Protein AF-A0A355C8D4-F1 (afdb_monomer)

Structure (mmCIF, N/CA/C/O backbone):
data_AF-A0A355C8D4-F1
#
_entry.id   AF-A0A355C8D4-F1
#
loop_
_atom_site.group_PDB
_atom_site.id
_atom_site.type_symbol
_atom_site.label_atom_id
_atom_site.label_alt_id
_atom_site.label_comp_id
_atom_site.label_asym_id
_atom_site.label_entity_id
_atom_site.label_seq_id
_atom_site.pdbx_PDB_ins_code
_atom_site.Cartn_x
_atom_site.Cartn_y
_atom_site.Cartn_z
_atom_site.occupancy
_atom_site.B_iso_or_equiv
_atom_site.auth_seq_id
_atom_site.auth_comp_id
_atom_site.auth_asym_id
_atom_site.auth_atom_id
_atom_site.pdbx_PDB_model_num
ATOM 1 N N . MET A 1 1 ? 24.861 19.632 46.196 1.00 61.41 1 MET A N 1
ATOM 2 C CA . MET A 1 1 ? 24.434 20.499 45.072 1.00 61.41 1 MET A CA 1
ATOM 3 C C . MET A 1 1 ? 24.070 19.699 43.816 1.00 61.41 1 MET A C 1
ATOM 5 O O . MET A 1 1 ? 22.991 19.929 43.298 1.00 61.41 1 MET A O 1
ATOM 9 N N . HIS A 1 2 ? 24.853 18.691 43.400 1.00 62.31 2 HIS A N 1
ATOM 10 C CA . HIS A 1 2 ? 24.545 17.851 42.220 1.00 62.31 2 HIS A CA 1
ATOM 11 C C . HIS A 1 2 ? 23.214 17.071 42.260 1.00 62.31 2 HIS A C 1
ATOM 13 O O . HIS A 1 2 ? 22.573 16.884 41.233 1.00 62.31 2 HIS A O 1
ATOM 19 N N . LYS A 1 3 ? 22.765 16.621 43.442 1.00 64.81 3 LYS A N 1
ATOM 20 C CA . LYS A 1 3 ? 21.475 15.915 43.577 1.00 64.81 3 LYS A CA 1
ATOM 21 C C . LYS A 1 3 ? 20.272 16.845 43.378 1.00 64.81 3 LYS A C 1
ATOM 23 O O . LYS A 1 3 ? 19.261 16.424 42.835 1.00 64.81 3 LYS A O 1
ATOM 28 N N . LEU A 1 4 ? 20.400 18.112 43.782 1.00 73.69 4 LEU A N 1
ATOM 29 C CA . LEU A 1 4 ? 19.335 19.107 43.645 1.00 73.69 4 LEU A CA 1
ATOM 30 C C . LEU A 1 4 ? 19.216 19.590 42.193 1.00 73.69 4 LEU A C 1
ATOM 32 O O . LEU A 1 4 ? 18.110 19.720 41.683 1.00 73.69 4 LEU A O 1
ATOM 36 N N . THR A 1 5 ? 20.344 19.769 41.496 1.00 75.25 5 THR A N 1
ATOM 37 C CA . THR A 1 5 ? 20.343 20.110 40.066 1.00 75.25 5 THR A CA 1
ATOM 38 C C . THR A 1 5 ? 19.742 19.001 39.202 1.00 75.25 5 THR A C 1
ATOM 40 O O . THR A 1 5 ? 18.985 19.308 38.288 1.00 75.25 5 THR A O 1
ATOM 43 N N . LEU A 1 6 ? 19.988 17.723 39.515 1.00 77.88 6 LEU A N 1
ATOM 44 C CA . LEU A 1 6 ? 19.358 16.598 38.805 1.00 77.88 6 LEU A CA 1
ATOM 45 C C . LEU A 1 6 ? 17.830 16.576 38.960 1.00 77.88 6 LEU A C 1
ATOM 47 O O . LEU A 1 6 ? 17.123 16.329 37.987 1.00 77.88 6 LEU A O 1
ATOM 51 N N . ILE A 1 7 ? 17.315 16.883 40.155 1.00 81.88 7 ILE A N 1
ATOM 52 C CA . ILE A 1 7 ? 15.867 16.941 40.411 1.00 81.88 7 ILE A CA 1
ATOM 53 C C . ILE A 1 7 ? 15.223 18.096 39.633 1.00 81.88 7 ILE A C 1
ATOM 55 O O . ILE A 1 7 ? 14.171 17.914 39.025 1.00 81.88 7 ILE A O 1
ATOM 59 N N . VAL A 1 8 ? 15.867 19.266 39.592 1.00 82.81 8 VAL A N 1
ATOM 60 C CA . VAL A 1 8 ? 15.359 20.432 38.850 1.00 82.81 8 VAL A CA 1
ATOM 61 C C . VAL A 1 8 ? 15.337 20.174 37.340 1.00 82.81 8 VAL A C 1
ATOM 63 O O . VAL A 1 8 ? 14.358 20.517 36.681 1.00 82.81 8 VAL A O 1
ATOM 66 N N . VAL A 1 9 ? 16.365 19.518 36.792 1.00 83.19 9 VAL A N 1
ATOM 67 C CA . VAL A 1 9 ? 16.409 19.138 35.369 1.00 83.19 9 VAL A CA 1
ATOM 68 C C . VAL A 1 9 ? 15.322 18.114 35.036 1.00 83.19 9 VAL A C 1
ATOM 70 O O . VAL A 1 9 ? 14.615 18.281 34.044 1.00 83.19 9 VAL A O 1
ATOM 73 N N . ALA A 1 10 ? 15.127 17.096 35.879 1.00 82.62 10 ALA A N 1
ATOM 74 C CA . ALA A 1 10 ? 14.058 16.114 35.695 1.00 82.62 10 ALA A CA 1
ATOM 75 C C . ALA A 1 10 ? 12.664 16.768 35.721 1.00 82.62 10 ALA A C 1
ATOM 77 O O . ALA A 1 10 ? 11.805 16.437 34.901 1.00 82.62 10 ALA A O 1
ATOM 78 N N . LEU A 1 11 ? 12.459 17.749 36.606 1.00 80.94 11 LEU A N 1
ATOM 79 C CA . LEU A 1 11 ? 11.210 18.503 36.682 1.00 80.94 11 LEU A CA 1
ATOM 80 C C . LEU A 1 11 ? 10.987 19.351 35.417 1.00 80.94 11 LEU A C 1
ATOM 82 O O . LEU A 1 11 ? 9.895 19.329 34.855 1.00 80.94 11 LEU A O 1
ATOM 86 N N . PHE A 1 12 ? 12.021 20.021 34.902 1.00 77.19 12 PHE A N 1
ATOM 87 C CA . PHE A 1 12 ? 11.934 20.808 33.664 1.00 77.19 12 PHE A CA 1
ATOM 88 C C . PHE A 1 12 ? 11.636 19.954 32.419 1.00 77.19 12 PHE A C 1
ATOM 90 O O . PHE A 1 12 ? 10.844 20.351 31.559 1.00 77.19 12 PHE A O 1
ATOM 97 N N . ILE A 1 13 ? 12.223 18.756 32.339 1.00 77.19 13 ILE A N 1
ATOM 98 C CA . ILE A 1 13 ? 11.933 17.785 31.273 1.00 77.19 13 ILE A CA 1
ATOM 99 C C . ILE A 1 13 ? 10.473 17.327 31.360 1.00 77.19 13 ILE A C 1
ATOM 101 O O . ILE A 1 13 ? 9.789 17.276 30.339 1.00 77.19 13 ILE A O 1
ATOM 105 N N . SER A 1 14 ? 9.965 17.067 32.570 1.00 72.75 14 SER A N 1
ATOM 106 C CA . SER A 1 14 ? 8.569 16.662 32.755 1.00 72.75 14 SER A CA 1
ATOM 107 C C . SER A 1 14 ? 7.586 17.741 32.282 1.00 72.75 14 SER A C 1
ATOM 109 O O . SER A 1 14 ? 6.680 17.431 31.517 1.00 72.75 14 SER A O 1
ATOM 111 N N . VAL A 1 15 ? 7.818 19.019 32.609 1.00 70.88 15 VAL A N 1
ATOM 112 C CA . VAL A 1 15 ? 6.964 20.146 32.174 1.00 70.88 15 VAL A CA 1
ATOM 113 C C . VAL A 1 15 ? 6.944 20.292 30.647 1.00 70.88 15 VAL A C 1
ATOM 115 O O . VAL A 1 15 ? 5.906 20.609 30.069 1.00 70.88 15 VAL A O 1
ATOM 118 N N . SER A 1 16 ? 8.064 20.001 29.982 1.00 66.31 16 SER A N 1
ATOM 119 C CA . SER A 1 16 ? 8.172 20.070 28.519 1.00 66.31 16 SER A CA 1
ATOM 120 C C . SER A 1 16 ? 7.369 18.966 27.816 1.00 66.31 16 SER A C 1
ATOM 122 O O . SER A 1 16 ? 6.825 19.200 26.738 1.00 66.31 16 SER A O 1
ATOM 124 N N . LEU A 1 17 ? 7.232 17.788 28.439 1.00 63.44 17 LEU A N 1
ATOM 125 C CA . LEU A 1 17 ? 6.427 16.678 27.912 1.00 63.44 17 LEU A CA 1
ATOM 126 C C . LEU A 1 17 ? 4.913 16.953 27.987 1.00 63.44 17 LEU A C 1
ATOM 128 O O . LEU A 1 17 ? 4.168 16.470 27.140 1.00 63.44 17 LEU A O 1
ATOM 132 N N . PHE A 1 18 ? 4.448 17.765 28.943 1.00 62.00 18 PHE A N 1
ATOM 133 C CA . PHE A 1 18 ? 3.021 18.094 29.099 1.00 62.00 18 PHE A CA 1
ATOM 134 C C . PHE A 1 18 ? 2.526 19.241 28.194 1.00 62.00 18 PHE A C 1
ATOM 136 O O . PHE A 1 18 ? 1.330 19.529 28.175 1.00 62.00 18 PHE A O 1
ATOM 143 N N . SER A 1 19 ? 3.406 19.904 27.432 1.00 59.16 19 SER A N 1
ATOM 144 C CA . SER A 1 19 ? 3.066 21.106 26.645 1.00 59.16 19 SER A CA 1
ATOM 145 C C . SER A 1 19 ? 2.524 20.826 25.229 1.00 59.16 19 SER A C 1
ATOM 147 O O . SER A 1 19 ? 2.261 21.752 24.460 1.00 59.16 19 SER A O 1
ATOM 149 N N . GLN A 1 20 ? 2.305 19.565 24.845 1.00 64.75 20 GLN A N 1
ATOM 150 C CA . GLN A 1 20 ? 1.669 19.242 23.560 1.00 64.75 20 GLN A CA 1
ATOM 151 C C . GLN A 1 20 ? 0.148 19.458 23.623 1.00 64.75 20 GLN A C 1
ATOM 153 O O . GLN A 1 20 ? -0.639 18.519 23.703 1.00 64.75 20 GLN A O 1
ATOM 158 N N . LYS A 1 21 ? -0.286 20.720 23.577 1.00 63.03 21 LYS A N 1
ATOM 159 C CA . LYS A 1 21 ? -1.692 21.069 23.334 1.00 63.03 21 LYS A CA 1
ATOM 160 C C . LYS A 1 21 ? -2.022 20.797 21.863 1.00 63.03 21 LYS A C 1
ATOM 162 O O . LYS A 1 21 ? -1.433 21.425 20.983 1.00 63.03 21 LYS A O 1
ATOM 167 N N . SER A 1 22 ? -2.961 19.891 21.578 1.00 69.12 22 SER A N 1
ATOM 168 C CA . SER A 1 22 ? -3.485 19.743 20.217 1.00 69.12 22 SER A CA 1
ATOM 169 C C . SER A 1 22 ? -4.230 21.025 19.835 1.00 69.12 22 SER A C 1
ATOM 171 O O . SER A 1 22 ? -5.169 21.439 20.509 1.00 69.12 22 SER A O 1
ATOM 173 N N . VAL A 1 23 ? -3.788 21.689 18.764 1.00 84.38 23 VAL A N 1
ATOM 174 C CA . VAL A 1 23 ? -4.397 22.941 18.265 1.00 84.38 23 VAL A CA 1
ATOM 175 C C . VAL A 1 23 ? -5.841 22.716 17.800 1.00 84.38 23 VAL A C 1
ATOM 177 O O . VAL A 1 23 ? -6.651 23.639 17.794 1.00 84.38 23 VAL A O 1
ATOM 180 N N . TYR A 1 24 ? -6.171 21.472 17.454 1.00 87.94 24 TYR A N 1
ATOM 181 C CA . TYR A 1 24 ? -7.474 21.068 16.953 1.00 87.94 24 TYR A CA 1
ATOM 182 C C . TYR A 1 24 ? -8.049 19.928 17.790 1.00 87.94 24 TYR A C 1
ATOM 184 O O . TYR A 1 24 ? -7.326 19.016 18.198 1.00 87.94 24 TYR A O 1
ATOM 192 N N . THR A 1 25 ? -9.365 19.978 17.989 1.00 91.69 25 THR A N 1
ATOM 193 C CA . THR A 1 25 ? -10.164 18.895 18.563 1.00 91.69 25 THR A CA 1
ATOM 194 C C . THR A 1 25 ? -11.170 18.464 17.510 1.00 91.69 25 THR A C 1
ATOM 196 O O . THR A 1 25 ? -12.015 19.257 17.100 1.00 91.69 25 THR A O 1
ATOM 199 N N . PHE A 1 26 ? -11.067 17.217 17.058 1.00 93.06 26 PHE A N 1
ATOM 200 C CA . PHE A 1 26 ? -11.990 16.643 16.084 1.00 93.06 26 PHE A CA 1
ATOM 201 C C . PHE A 1 26 ? -13.036 15.782 16.794 1.00 93.06 26 PHE A C 1
ATOM 203 O O . PHE A 1 26 ? -12.711 15.043 17.722 1.00 93.06 26 PHE A O 1
ATOM 210 N N . THR A 1 27 ? -14.287 15.859 16.343 1.00 96.50 27 THR A N 1
ATOM 211 C CA . THR A 1 27 ? -15.378 14.997 16.813 1.00 96.50 27 THR A CA 1
ATOM 212 C C . THR A 1 27 ? -15.777 14.049 15.692 1.00 96.50 27 THR A C 1
ATOM 214 O O . THR A 1 27 ? -16.171 14.489 14.612 1.00 96.50 27 THR A O 1
ATOM 217 N N . VAL A 1 28 ? -15.677 12.745 15.942 1.00 96.62 28 VAL A N 1
ATOM 218 C CA . VAL A 1 28 ? -16.119 11.722 14.991 1.00 96.62 28 VAL A CA 1
ATOM 219 C C . VAL A 1 28 ? -17.645 11.689 14.984 1.00 96.62 28 VAL A C 1
ATOM 221 O O . VAL A 1 28 ? -18.269 11.390 15.997 1.00 96.62 28 VAL A O 1
ATOM 224 N N . VAL A 1 29 ? -18.252 12.003 13.838 1.00 98.31 29 VAL A N 1
ATOM 225 C CA . VAL A 1 29 ? -19.709 11.868 13.645 1.00 98.31 29 VAL A CA 1
ATOM 226 C C . VAL A 1 29 ? -20.072 10.420 13.321 1.00 98.31 29 VAL A C 1
ATOM 228 O O . VAL A 1 29 ? -21.074 9.895 13.800 1.00 98.31 29 VAL A O 1
ATOM 231 N N . LYS A 1 30 ? -19.256 9.773 12.487 1.00 97.69 30 LYS A N 1
ATOM 232 C CA . LYS A 1 30 ? -19.395 8.376 12.090 1.00 97.69 30 LYS A CA 1
ATOM 233 C C . LYS A 1 30 ? -18.057 7.873 11.569 1.00 97.69 30 LYS A C 1
ATOM 235 O O . LYS A 1 30 ? -17.397 8.571 10.804 1.00 97.69 30 LYS A O 1
ATOM 240 N N . GLU A 1 31 ? -17.708 6.649 11.926 1.00 97.31 31 GLU A N 1
ATOM 241 C CA . GLU A 1 31 ? -16.560 5.930 11.383 1.00 97.31 31 GLU A CA 1
ATOM 242 C C . GLU A 1 31 ? -16.958 4.489 11.051 1.00 97.31 31 GLU A C 1
ATOM 244 O O . GLU A 1 31 ? -17.885 3.936 11.646 1.00 97.31 31 GLU A O 1
ATOM 249 N N . ASN A 1 32 ? -16.289 3.906 10.058 1.00 97.81 32 ASN A N 1
ATOM 250 C CA . ASN A 1 32 ? -16.458 2.503 9.688 1.00 97.81 32 ASN A CA 1
ATOM 251 C C . ASN A 1 32 ? -15.249 1.697 10.188 1.00 97.81 32 ASN A C 1
ATOM 253 O O . ASN A 1 32 ? -14.169 2.271 10.327 1.00 97.81 32 ASN A O 1
ATOM 257 N N . PRO A 1 33 ? -15.391 0.376 10.402 1.00 98.00 33 PRO A N 1
ATOM 258 C CA . PRO A 1 33 ? -14.272 -0.464 10.809 1.00 98.00 33 PRO A CA 1
ATOM 259 C C . PRO A 1 33 ? -13.106 -0.424 9.812 1.00 98.00 33 PRO A C 1
ATOM 261 O O . PRO A 1 33 ? -13.284 -0.609 8.603 1.00 98.00 33 PRO A O 1
ATOM 264 N N . ILE A 1 34 ? -11.905 -0.234 10.347 1.00 98.31 34 ILE A N 1
ATOM 265 C CA . ILE A 1 34 ? -10.632 -0.302 9.628 1.00 98.31 34 ILE A CA 1
ATOM 266 C C . ILE A 1 34 ? -9.696 -1.278 10.342 1.00 98.31 34 ILE A C 1
ATOM 268 O O . ILE A 1 34 ? -9.880 -1.583 11.523 1.00 98.31 34 ILE A O 1
ATOM 272 N N . THR A 1 35 ? -8.688 -1.771 9.630 1.00 98.12 35 THR A N 1
ATOM 273 C CA . THR A 1 35 ? -7.570 -2.504 10.233 1.00 98.12 35 THR A CA 1
ATOM 274 C C . THR A 1 35 ? -6.548 -1.542 10.846 1.00 98.12 35 THR A C 1
ATOM 276 O O . THR A 1 35 ? -6.725 -0.322 10.859 1.00 98.12 35 THR A O 1
ATOM 279 N N . SER A 1 36 ? -5.473 -2.092 11.414 1.00 98.00 36 SER A N 1
ATOM 280 C CA . SER A 1 36 ? -4.381 -1.302 11.979 1.00 98.00 36 SER A CA 1
ATOM 281 C C . SER A 1 36 ? -3.714 -0.403 10.935 1.00 98.00 36 SER A C 1
ATOM 283 O O . SER A 1 36 ? -3.567 -0.771 9.766 1.00 98.00 36 SER A O 1
ATOM 285 N N . VAL A 1 37 ? -3.243 0.761 11.394 1.00 97.75 37 VAL A N 1
ATOM 286 C CA . VAL A 1 37 ? -2.434 1.684 10.591 1.00 97.75 37 VAL A CA 1
ATOM 287 C C . VAL A 1 37 ? -1.142 0.994 10.153 1.00 97.75 37 VAL A C 1
ATOM 289 O O . VAL A 1 37 ? -0.400 0.459 10.978 1.00 97.75 37 VAL A O 1
ATOM 292 N N . LYS A 1 38 ? -0.871 1.037 8.848 1.00 97.44 38 LYS A N 1
ATOM 293 C CA . LYS A 1 38 ? 0.325 0.465 8.220 1.00 97.44 38 LYS A CA 1
ATOM 294 C C . LYS A 1 38 ? 1.385 1.539 7.939 1.00 97.44 38 LYS A C 1
ATOM 296 O O . LYS A 1 38 ? 1.090 2.734 7.943 1.00 97.44 38 LYS A O 1
ATOM 301 N N . ASN A 1 39 ? 2.623 1.117 7.667 1.00 98.00 39 ASN A N 1
ATOM 302 C CA . ASN A 1 39 ? 3.739 2.009 7.339 1.00 98.00 39 ASN A CA 1
ATOM 303 C C . ASN A 1 39 ? 4.429 1.581 6.035 1.00 98.00 39 ASN A C 1
ATOM 305 O O . ASN A 1 39 ? 5.140 0.581 6.001 1.00 98.00 39 ASN A O 1
ATOM 309 N N . GLN A 1 40 ? 4.272 2.383 4.981 1.00 96.81 40 GLN A N 1
ATOM 310 C CA . GLN A 1 40 ? 4.904 2.141 3.678 1.00 96.81 40 GLN A CA 1
ATOM 311 C C . GLN A 1 40 ? 6.411 2.445 3.636 1.00 96.81 40 GLN A C 1
ATOM 313 O O . GLN A 1 40 ? 7.067 2.140 2.637 1.00 96.81 40 GLN A O 1
ATOM 318 N N . ALA A 1 41 ? 6.961 3.074 4.679 1.00 97.81 41 ALA A N 1
ATOM 319 C CA . ALA A 1 41 ? 8.343 3.539 4.738 1.00 97.81 41 ALA A CA 1
ATOM 320 C C . ALA A 1 41 ? 8.747 4.313 3.459 1.00 97.81 41 ALA A C 1
ATOM 322 O O . ALA A 1 41 ? 7.937 5.005 2.836 1.00 97.81 41 ALA A O 1
ATOM 323 N N . SER A 1 42 ? 10.005 4.201 3.042 1.00 97.00 42 SER A N 1
ATOM 324 C CA . SER A 1 42 ? 10.570 4.949 1.913 1.00 97.00 42 SER A CA 1
ATOM 325 C C . SER A 1 42 ? 10.390 4.234 0.564 1.00 97.00 42 SER A C 1
ATOM 327 O O . SER A 1 42 ? 11.363 4.040 -0.158 1.00 97.00 42 SER A O 1
ATOM 329 N N . THR A 1 43 ? 9.167 3.803 0.224 1.00 94.06 43 THR A N 1
ATOM 330 C CA . THR A 1 43 ? 8.914 2.968 -0.977 1.00 94.06 43 THR A CA 1
ATOM 331 C C . THR A 1 43 ? 7.994 3.592 -2.035 1.00 94.06 43 THR A C 1
ATOM 333 O O . THR A 1 43 ? 7.905 3.070 -3.141 1.00 94.06 43 THR A O 1
ATOM 336 N N . SER A 1 44 ? 7.322 4.718 -1.753 1.00 96.38 44 SER A N 1
ATOM 337 C CA . SER A 1 44 ? 6.339 5.353 -2.664 1.00 96.38 44 SER A CA 1
ATOM 338 C C . SER A 1 44 ? 5.189 4.425 -3.107 1.00 96.38 44 SER A C 1
ATOM 340 O O . SER A 1 44 ? 4.677 4.530 -4.222 1.00 96.38 44 SER A O 1
ATOM 342 N N . THR A 1 45 ? 4.755 3.527 -2.218 1.00 97.38 45 THR A N 1
ATOM 343 C CA . THR A 1 45 ? 3.754 2.478 -2.492 1.00 97.38 45 THR A CA 1
ATOM 344 C C . THR A 1 45 ? 2.373 2.753 -1.882 1.00 97.38 45 THR A C 1
ATOM 346 O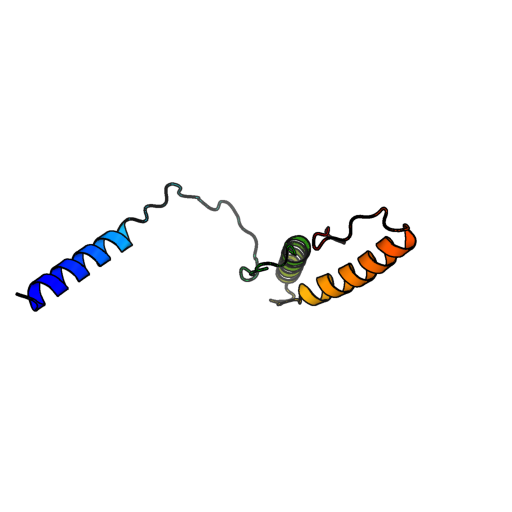 O . THR A 1 45 ? 1.575 1.829 -1.734 1.00 97.38 45 THR A O 1
ATOM 349 N N . CYS A 1 46 ? 2.044 4.012 -1.559 1.00 96.88 46 CYS A N 1
ATOM 350 C CA . CYS A 1 46 ? 0.755 4.391 -0.948 1.00 96.88 46 CYS A CA 1
ATOM 351 C C . CYS A 1 46 ? -0.465 3.841 -1.701 1.00 96.88 46 CYS A C 1
ATOM 353 O O . CYS A 1 46 ? -1.465 3.484 -1.084 1.00 96.88 46 CYS A O 1
ATOM 355 N N . TRP A 1 47 ? -0.372 3.740 -3.026 1.00 97.12 47 TRP A N 1
ATOM 356 C CA . TRP A 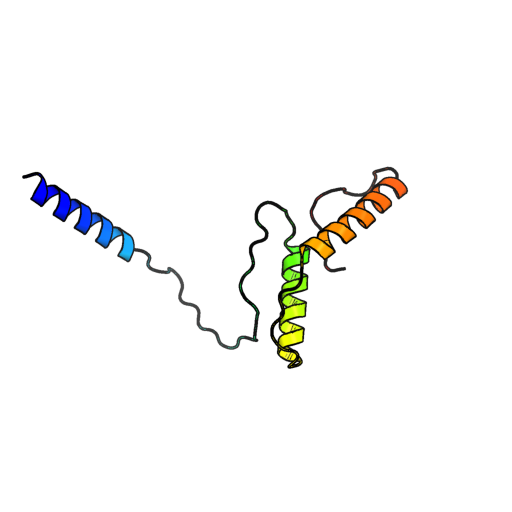1 47 ? -1.387 3.161 -3.902 1.00 97.12 47 TRP A CA 1
ATOM 357 C C . TRP A 1 47 ? -1.703 1.689 -3.573 1.00 97.12 47 TRP A C 1
ATOM 359 O O . TRP A 1 47 ? -2.865 1.299 -3.608 1.00 97.12 47 TRP A O 1
ATOM 369 N N . SER A 1 48 ? -0.703 0.888 -3.186 1.00 97.56 48 SER A N 1
ATOM 370 C CA . SER A 1 48 ? -0.905 -0.503 -2.756 1.00 97.56 48 SER A CA 1
ATOM 371 C C . SER A 1 48 ? -1.467 -0.556 -1.331 1.00 97.56 48 SER A C 1
ATOM 373 O O . SER A 1 48 ? -2.495 -1.186 -1.102 1.00 97.56 48 SER A O 1
ATOM 375 N N . PHE A 1 49 ? -0.874 0.196 -0.395 1.00 97.62 49 PHE A N 1
ATOM 376 C CA . PHE A 1 49 ? -1.308 0.248 1.012 1.00 97.62 49 PHE A CA 1
ATOM 377 C C . PHE A 1 49 ? -2.749 0.732 1.183 1.00 97.62 49 PHE A C 1
ATOM 379 O O . PHE A 1 49 ? -3.524 0.126 1.921 1.00 97.62 49 PHE A O 1
ATOM 386 N N . SER A 1 50 ? -3.137 1.799 0.484 1.00 97.00 50 SER A N 1
ATOM 387 C CA . SER A 1 50 ? -4.518 2.294 0.513 1.00 97.00 50 SER A CA 1
ATOM 388 C C . SER A 1 50 ? -5.499 1.308 -0.125 1.00 97.00 50 SER A C 1
ATOM 390 O O . SER A 1 50 ? -6.584 1.108 0.416 1.00 97.00 50 SER A O 1
ATOM 392 N N . GLY A 1 51 ? -5.117 0.648 -1.225 1.00 96.62 51 GLY A N 1
ATOM 393 C CA . GLY A 1 51 ? -5.968 -0.334 -1.900 1.00 96.62 51 GLY A CA 1
ATOM 394 C C . GLY A 1 51 ? -6.192 -1.578 -1.044 1.00 96.62 51 GLY A C 1
ATOM 395 O O . GLY A 1 51 ? -7.324 -2.028 -0.884 1.00 96.62 51 GLY A O 1
ATOM 396 N N . VAL A 1 52 ? -5.128 -2.085 -0.422 1.00 97.50 52 VAL A N 1
ATOM 397 C CA . VAL A 1 52 ? -5.197 -3.192 0.535 1.00 97.50 52 VAL A CA 1
ATOM 398 C C . VAL A 1 52 ? -6.024 -2.816 1.759 1.00 97.50 52 VAL A C 1
ATOM 400 O O . VAL A 1 52 ? -6.940 -3.556 2.102 1.00 97.50 52 VAL A O 1
ATOM 403 N N . SER A 1 53 ? -5.792 -1.644 2.358 1.00 97.94 53 SER A N 1
ATOM 404 C CA . SER A 1 53 ? -6.565 -1.190 3.526 1.00 97.94 53 SER A CA 1
ATOM 405 C C . SER A 1 53 ? -8.061 -1.085 3.211 1.00 97.94 53 SER A C 1
ATOM 407 O O . SER A 1 53 ? -8.903 -1.468 4.021 1.00 97.94 53 SER A O 1
ATOM 409 N N . PHE A 1 54 ? -8.409 -0.623 2.005 1.00 97.50 54 PHE A N 1
ATOM 410 C CA . PHE A 1 54 ? -9.792 -0.607 1.533 1.00 97.50 54 PHE A CA 1
ATOM 411 C C . PHE A 1 54 ? -10.381 -2.021 1.424 1.00 97.50 54 PHE A C 1
ATOM 413 O O . PHE A 1 54 ? -11.484 -2.269 1.915 1.00 97.50 54 PHE A O 1
ATOM 420 N N . LEU A 1 55 ? -9.648 -2.964 0.822 1.00 97.62 55 LEU A N 1
ATOM 421 C CA . LEU A 1 55 ? -10.090 -4.356 0.712 1.00 97.62 55 LEU A CA 1
ATOM 422 C C . LEU A 1 55 ? -10.244 -5.019 2.086 1.00 97.62 55 LEU A C 1
ATOM 424 O O . LEU A 1 55 ? -11.211 -5.744 2.307 1.00 97.62 55 LEU A O 1
ATOM 428 N N . GLU A 1 56 ? -9.338 -4.752 3.022 1.00 98.56 56 GLU A N 1
ATOM 429 C CA . GLU A 1 56 ? -9.429 -5.225 4.403 1.00 98.56 56 GLU A CA 1
ATOM 430 C C . GLU A 1 56 ? -10.674 -4.672 5.112 1.00 98.56 56 GLU A C 1
ATOM 432 O O . GLU A 1 56 ? -11.417 -5.437 5.731 1.00 98.56 56 GLU A O 1
ATOM 437 N N . SER A 1 57 ? -10.982 -3.381 4.953 1.00 98.50 57 SER A N 1
ATOM 438 C CA . SER A 1 57 ? -12.246 -2.803 5.432 1.00 98.50 57 SER A CA 1
ATOM 439 C C . SER A 1 57 ? -13.474 -3.452 4.789 1.00 98.50 57 SER A C 1
ATOM 441 O O . SER A 1 57 ? -14.475 -3.674 5.471 1.00 98.50 57 SER A O 1
ATOM 443 N N . GLU A 1 58 ? -13.416 -3.833 3.512 1.00 98.50 58 GLU A N 1
ATOM 444 C CA . GLU A 1 58 ? -14.501 -4.579 2.862 1.00 98.50 58 GLU A CA 1
ATOM 445 C C . GLU A 1 58 ? -14.640 -6.013 3.401 1.00 98.50 58 GLU A C 1
ATOM 447 O O . GLU A 1 58 ? -15.757 -6.528 3.515 1.00 98.50 58 GLU A O 1
ATOM 452 N N . LEU A 1 59 ? -13.539 -6.668 3.782 1.00 98.62 59 LEU A N 1
ATOM 453 C CA . LEU A 1 59 ? -13.574 -7.970 4.459 1.00 98.62 59 LEU A CA 1
ATOM 454 C C . LEU A 1 59 ? -14.233 -7.856 5.840 1.00 98.62 59 LEU A C 1
ATOM 456 O O . LEU A 1 59 ? -15.096 -8.682 6.165 1.00 98.62 59 LEU A O 1
ATOM 460 N N . LEU A 1 60 ? -13.913 -6.799 6.596 1.00 98.50 60 LEU A N 1
ATOM 461 C CA . LEU A 1 60 ? -14.585 -6.466 7.856 1.00 98.50 60 LEU A CA 1
ATOM 462 C C . LEU A 1 60 ? -16.081 -6.209 7.630 1.00 98.50 60 LEU A C 1
ATOM 464 O O . LEU A 1 60 ? -16.917 -6.829 8.289 1.00 98.50 60 LEU A O 1
ATOM 468 N N . ARG A 1 61 ? -16.437 -5.375 6.642 1.00 98.50 61 ARG A N 1
ATOM 469 C CA . ARG A 1 61 ? -17.832 -5.055 6.291 1.00 98.50 61 ARG A CA 1
ATOM 470 C C . ARG A 1 61 ? -18.649 -6.302 5.950 1.00 98.50 61 ARG A C 1
ATOM 472 O O . ARG A 1 61 ? -19.840 -6.360 6.245 1.00 98.50 61 ARG A O 1
ATOM 479 N N . LYS A 1 62 ? -18.025 -7.301 5.320 1.00 98.50 62 LYS A N 1
ATOM 480 C CA . LYS A 1 62 ? -18.667 -8.568 4.929 1.00 98.50 62 LYS A CA 1
ATOM 481 C C . LYS A 1 62 ? -18.624 -9.651 6.012 1.00 98.50 62 LYS A C 1
ATOM 483 O O . LYS A 1 62 ? -19.014 -10.780 5.722 1.00 98.50 62 LYS A O 1
ATOM 488 N N . GLY A 1 63 ? -18.145 -9.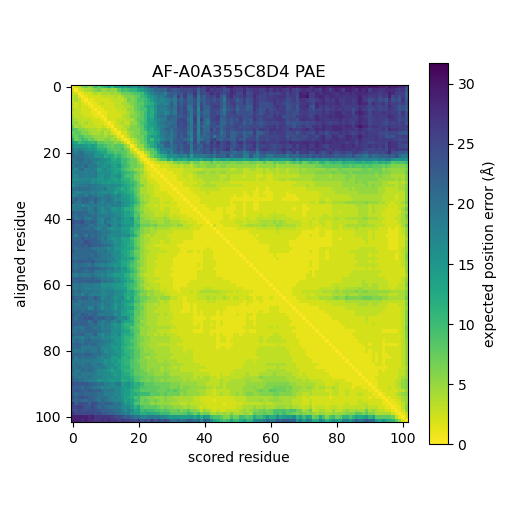348 7.219 1.00 98.12 63 GLY A N 1
ATOM 489 C CA . GLY A 1 63 ? -18.089 -10.307 8.325 1.00 98.12 63 GLY A CA 1
ATOM 490 C C . GLY A 1 63 ? -17.107 -11.459 8.099 1.00 98.12 63 GLY A C 1
ATOM 491 O O . GLY A 1 63 ? -17.278 -12.529 8.672 1.00 98.12 63 GLY A O 1
ATOM 492 N N . LYS A 1 64 ? -16.090 -11.268 7.249 1.00 98.38 64 LYS A N 1
ATOM 493 C CA . LYS A 1 64 ? -15.082 -12.304 6.965 1.00 98.38 64 LYS A CA 1
ATOM 494 C C . LYS A 1 64 ? -13.969 -12.366 8.012 1.00 98.38 64 LYS A C 1
ATOM 496 O O . LYS A 1 64 ? -13.210 -13.329 8.012 1.00 98.38 64 LYS A O 1
ATOM 501 N N . GLY A 1 65 ? -13.887 -11.366 8.886 1.00 96.88 65 GLY A N 1
ATOM 502 C CA . GLY A 1 65 ? -12.851 -11.233 9.907 1.00 96.88 65 GLY A CA 1
ATOM 503 C C . GLY A 1 65 ? -11.744 -10.258 9.510 1.00 96.88 65 GLY A C 1
ATOM 504 O O . GLY A 1 65 ? -11.832 -9.573 8.489 1.00 96.88 65 GLY A O 1
ATOM 505 N N . THR A 1 66 ? -10.718 -10.193 10.354 1.00 98.19 66 THR A N 1
ATOM 506 C CA . THR A 1 66 ? -9.551 -9.321 10.184 1.00 98.19 66 THR A CA 1
ATOM 507 C C . THR A 1 66 ? -8.467 -10.047 9.401 1.00 98.19 66 THR A C 1
ATOM 509 O O . THR A 1 66 ? -8.112 -11.176 9.734 1.00 98.19 66 THR A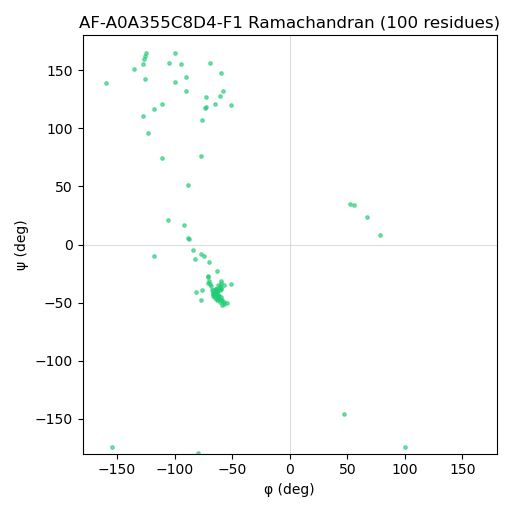 O 1
ATOM 512 N N . PHE A 1 67 ? -7.920 -9.379 8.390 1.00 98.19 67 PHE A N 1
ATOM 513 C CA . PHE A 1 67 ? -6.820 -9.878 7.571 1.00 98.19 67 PHE A CA 1
ATOM 514 C C . PHE A 1 67 ? -5.703 -8.839 7.525 1.00 98.19 67 PHE A C 1
ATOM 516 O O . PHE A 1 67 ? -5.958 -7.651 7.714 1.00 98.19 67 PHE A O 1
ATOM 523 N N . ASP A 1 68 ? -4.490 -9.323 7.277 1.00 98.19 68 ASP A N 1
ATOM 524 C CA . ASP A 1 68 ? -3.306 -8.520 6.982 1.00 98.19 68 ASP A CA 1
ATOM 525 C C . ASP A 1 68 ? -2.772 -9.003 5.629 1.00 98.19 68 ASP A C 1
ATOM 527 O O . ASP A 1 68 ? -2.166 -10.076 5.527 1.00 98.19 68 ASP A O 1
ATOM 531 N N . LEU A 1 69 ? -3.154 -8.309 4.556 1.00 97.88 69 LEU A N 1
ATOM 532 C CA . LEU A 1 69 ? -2.831 -8.705 3.186 1.00 97.88 69 LEU A CA 1
ATOM 533 C C . LEU A 1 69 ? -1.501 -8.081 2.756 1.00 97.88 69 LEU A C 1
ATOM 535 O O . LEU A 1 69 ? -1.200 -6.939 3.066 1.00 97.88 69 LEU A O 1
ATOM 539 N N . SER A 1 70 ? -0.710 -8.810 1.968 1.0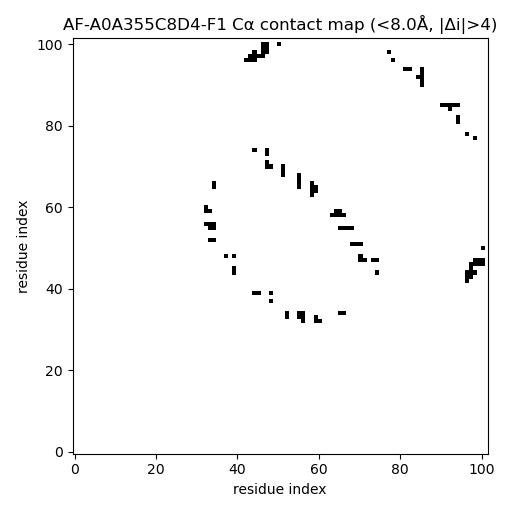0 97.69 70 SER A N 1
ATOM 540 C CA . SER A 1 70 ? 0.605 -8.320 1.546 1.00 97.69 70 SER A CA 1
ATOM 541 C C . SER A 1 70 ? 0.510 -7.258 0.447 1.00 97.69 70 SER A C 1
ATOM 543 O O . SER A 1 70 ? 0.325 -7.579 -0.732 1.00 97.69 70 SER A O 1
ATOM 545 N N . GLU A 1 71 ? 0.763 -5.997 0.795 1.00 97.38 71 GLU A N 1
ATOM 546 C CA . GLU A 1 71 ? 0.922 -4.906 -0.171 1.00 97.38 71 GLU A CA 1
ATOM 547 C C . GLU A 1 71 ? 2.091 -5.174 -1.121 1.00 97.38 71 GLU A C 1
ATOM 549 O O . GLU A 1 71 ? 2.031 -4.847 -2.309 1.00 97.38 71 GLU A O 1
ATOM 554 N N . MET A 1 72 ? 3.166 -5.778 -0.603 1.00 97.31 72 MET A N 1
ATOM 555 C CA . MET A 1 72 ? 4.399 -6.016 -1.356 1.00 97.31 72 MET A CA 1
ATOM 556 C C . MET A 1 72 ? 4.241 -7.099 -2.422 1.00 97.31 72 MET A C 1
ATOM 558 O O . MET A 1 72 ? 4.906 -7.034 -3.457 1.00 97.31 72 MET A O 1
ATOM 562 N N . TYR A 1 73 ? 3.322 -8.050 -2.230 1.00 96.88 73 TYR A N 1
ATOM 563 C CA . TYR A 1 73 ? 2.949 -8.976 -3.296 1.00 96.88 73 TYR A CA 1
ATOM 564 C C . TYR A 1 73 ? 2.385 -8.218 -4.507 1.00 96.88 73 TYR A C 1
ATOM 566 O O . TYR A 1 73 ? 2.829 -8.443 -5.634 1.00 96.88 73 TYR A O 1
ATOM 574 N N . ILE A 1 74 ? 1.462 -7.279 -4.274 1.00 96.19 74 ILE A N 1
ATOM 575 C CA . ILE A 1 74 ? 0.849 -6.456 -5.326 1.00 96.19 74 ILE A CA 1
ATOM 576 C C . ILE A 1 74 ? 1.893 -5.529 -5.959 1.00 96.19 74 ILE A C 1
ATOM 578 O O . ILE A 1 74 ? 1.959 -5.434 -7.183 1.00 96.19 74 ILE A O 1
ATOM 582 N N . VAL A 1 75 ? 2.755 -4.902 -5.149 1.00 97.00 75 VAL A N 1
ATOM 583 C CA . VAL A 1 75 ? 3.852 -4.043 -5.631 1.00 97.00 75 VAL A CA 1
ATOM 584 C C . VAL A 1 75 ? 4.775 -4.802 -6.577 1.00 97.00 75 VAL A C 1
ATOM 586 O O . VAL A 1 75 ? 5.026 -4.329 -7.683 1.00 97.00 75 VAL A O 1
ATOM 589 N N . ARG A 1 76 ? 5.227 -6.002 -6.190 1.00 96.88 76 ARG A N 1
ATOM 590 C CA . ARG A 1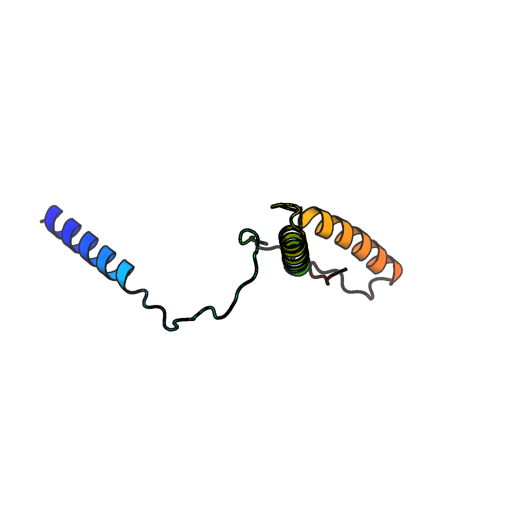 76 ? 6.089 -6.836 -7.036 1.00 96.88 76 ARG A CA 1
ATOM 591 C C . ARG A 1 76 ? 5.432 -7.132 -8.383 1.00 96.88 76 ARG A C 1
ATOM 593 O O . ARG A 1 76 ? 6.052 -6.912 -9.418 1.00 96.88 76 ARG A O 1
ATOM 600 N N . ARG A 1 77 ? 4.182 -7.608 -8.370 1.00 96.06 77 ARG A N 1
ATOM 601 C CA . ARG A 1 77 ? 3.445 -7.946 -9.600 1.00 96.06 77 ARG A CA 1
ATOM 602 C C . ARG A 1 77 ? 3.241 -6.723 -10.491 1.00 96.06 77 ARG A C 1
ATOM 604 O O . ARG A 1 77 ? 3.490 -6.796 -11.686 1.00 96.06 77 ARG A O 1
ATOM 611 N N . ASN A 1 78 ? 2.881 -5.583 -9.906 1.00 95.44 78 ASN A N 1
ATOM 612 C CA . ASN A 1 78 ? 2.713 -4.344 -10.656 1.00 95.44 78 ASN A CA 1
ATOM 613 C C . ASN A 1 78 ? 4.024 -3.875 -11.301 1.00 95.44 78 ASN A C 1
ATOM 615 O O . ASN A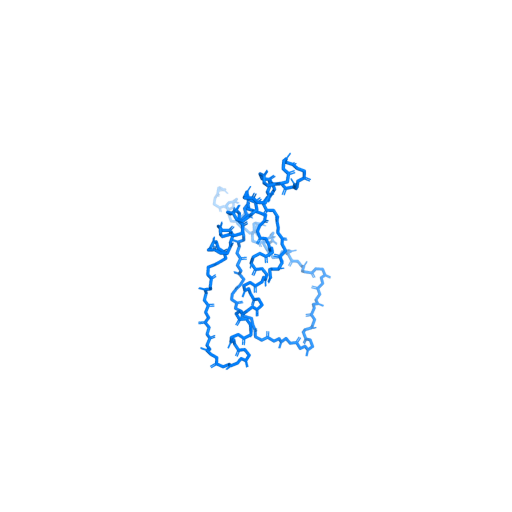 1 78 ? 4.013 -3.418 -12.439 1.00 95.44 78 ASN A O 1
ATOM 619 N N . TYR A 1 79 ? 5.155 -3.993 -10.601 1.00 96.19 79 TYR A N 1
ATOM 620 C CA . TYR A 1 79 ? 6.454 -3.602 -11.147 1.00 96.19 79 TYR A CA 1
ATOM 621 C C . TYR A 1 79 ? 6.914 -4.515 -12.287 1.00 96.19 79 TYR A C 1
ATOM 623 O O . TYR A 1 79 ? 7.488 -4.004 -13.247 1.00 96.19 79 TYR A O 1
ATOM 631 N N . GLU A 1 80 ? 6.620 -5.818 -12.224 1.00 96.75 80 GLU A N 1
ATOM 632 C CA . GLU A 1 80 ? 6.840 -6.758 -13.335 1.00 96.75 80 GLU A CA 1
ATOM 633 C C . GLU A 1 80 ? 6.063 -6.309 -14.589 1.00 96.75 80 GLU A C 1
ATOM 635 O O . GLU A 1 80 ? 6.667 -6.084 -15.641 1.00 96.75 80 GLU A O 1
ATOM 640 N N . ASP A 1 81 ? 4.758 -6.050 -14.455 1.00 95.75 81 ASP A N 1
ATOM 641 C CA . ASP A 1 81 ? 3.908 -5.594 -15.566 1.00 95.75 81 ASP A CA 1
ATOM 642 C C . ASP A 1 81 ? 4.344 -4.217 -16.095 1.00 95.75 81 ASP A C 1
ATOM 644 O O . ASP A 1 81 ? 4.338 -3.944 -17.300 1.00 95.75 81 ASP A O 1
ATOM 648 N N . LYS A 1 82 ? 4.757 -3.319 -15.194 1.00 95.88 82 LYS A N 1
ATOM 649 C CA . LYS A 1 82 ? 5.229 -1.976 -15.544 1.00 95.88 82 LYS A CA 1
ATOM 650 C C . LYS A 1 82 ? 6.543 -2.024 -16.316 1.00 95.88 82 LYS A C 1
ATOM 652 O O . LYS A 1 82 ? 6.700 -1.258 -17.267 1.00 95.88 82 LYS A O 1
ATOM 657 N N . ALA A 1 83 ? 7.458 -2.915 -15.938 1.00 97.00 83 ALA A N 1
ATOM 658 C CA . ALA A 1 83 ? 8.714 -3.129 -16.648 1.00 97.00 83 ALA A CA 1
ATOM 659 C C . ALA A 1 83 ? 8.458 -3.674 -18.059 1.00 97.00 83 ALA A C 1
ATOM 661 O O . ALA A 1 83 ? 8.996 -3.142 -19.031 1.00 97.00 83 ALA A O 1
ATOM 662 N N . GLU A 1 84 ? 7.574 -4.666 -18.193 1.00 97.69 84 GLU A N 1
ATOM 663 C CA . GLU A 1 84 ? 7.183 -5.192 -19.502 1.00 97.69 84 GLU A CA 1
ATOM 664 C C . GLU A 1 84 ? 6.582 -4.088 -20.384 1.00 97.69 84 GLU A C 1
ATOM 666 O O . GLU A 1 84 ? 6.985 -3.904 -21.537 1.00 97.69 84 GLU A O 1
ATOM 671 N N . LYS A 1 85 ? 5.649 -3.302 -19.835 1.00 96.75 85 LYS A N 1
ATOM 672 C CA . LYS A 1 85 ? 4.998 -2.214 -20.567 1.00 96.75 85 LYS A CA 1
ATOM 673 C C . 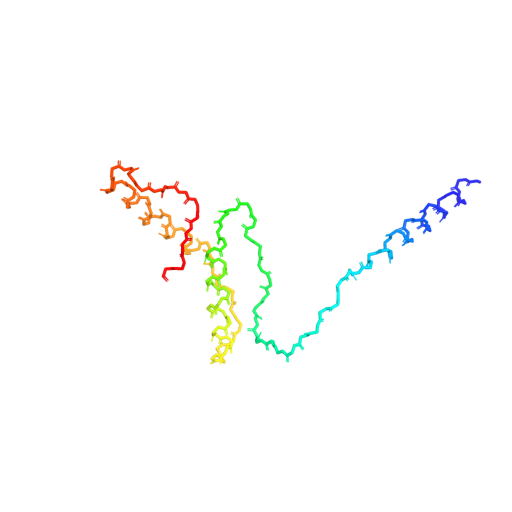LYS A 1 85 ? 5.995 -1.128 -20.976 1.00 96.75 85 LYS A C 1
ATOM 675 O O . LYS A 1 85 ? 5.940 -0.655 -22.109 1.00 96.75 85 LYS A O 1
ATOM 680 N N . TYR A 1 86 ? 6.927 -0.764 -20.093 1.00 97.81 86 TYR A N 1
ATOM 681 C CA . TYR A 1 86 ? 7.998 0.186 -20.393 1.00 97.81 86 TYR A CA 1
ATOM 682 C C . TYR A 1 86 ? 8.790 -0.247 -21.632 1.00 97.81 86 TYR A C 1
ATOM 684 O O . TYR A 1 86 ? 8.899 0.526 -22.586 1.00 97.81 86 TYR A O 1
ATOM 692 N N . VAL A 1 87 ? 9.238 -1.508 -21.668 1.00 98.12 87 VAL A N 1
ATOM 693 C CA . VAL A 1 87 ? 9.977 -2.078 -22.805 1.00 98.12 87 VAL A CA 1
ATOM 694 C C . VAL A 1 87 ? 9.122 -2.109 -24.074 1.00 98.12 87 VAL A C 1
ATOM 696 O O . VAL A 1 87 ? 9.578 -1.653 -25.121 1.00 98.12 87 VAL A O 1
ATOM 699 N N . ARG A 1 88 ? 7.866 -2.573 -23.993 1.00 98.19 88 ARG A N 1
ATOM 700 C CA . ARG A 1 88 ? 6.935 -2.615 -25.142 1.00 98.19 88 ARG A CA 1
ATOM 701 C C . ARG A 1 88 ? 6.666 -1.241 -25.747 1.00 98.19 88 ARG A C 1
ATOM 703 O O . ARG A 1 88 ? 6.419 -1.133 -26.941 1.00 98.19 88 ARG A O 1
ATOM 710 N N . THR A 1 89 ? 6.702 -0.198 -24.926 1.00 98.06 89 THR A N 1
ATOM 711 C CA . THR A 1 89 ? 6.537 1.193 -25.370 1.00 98.06 89 THR A CA 1
ATOM 712 C C . THR A 1 89 ? 7.855 1.885 -25.694 1.00 98.06 89 THR A C 1
ATOM 714 O O . THR A 1 89 ? 7.887 3.108 -25.741 1.00 98.06 89 THR A O 1
ATOM 717 N N . HIS A 1 90 ? 8.946 1.139 -25.892 1.00 97.62 90 HIS A N 1
ATOM 718 C CA . HIS A 1 90 ? 10.265 1.690 -26.222 1.00 97.62 90 HIS A CA 1
ATOM 719 C C . HIS A 1 90 ? 10.735 2.781 -25.241 1.00 97.62 90 HIS A C 1
ATOM 721 O O . HIS A 1 90 ? 11.383 3.748 -25.627 1.00 97.62 90 HIS A O 1
ATOM 727 N N . GLY A 1 91 ? 10.388 2.636 -23.959 1.00 97.12 91 GLY A N 1
ATOM 728 C CA . GLY A 1 91 ? 10.752 3.582 -22.905 1.00 97.12 91 GLY A CA 1
ATOM 729 C C . GLY A 1 91 ? 9.914 4.864 -22.850 1.00 97.12 91 GLY A C 1
ATOM 730 O O . GLY A 1 91 ? 10.237 5.761 -22.078 1.00 97.12 91 GLY A O 1
ATOM 731 N N . HIS A 1 92 ? 8.826 4.968 -23.619 1.00 96.75 92 HIS A N 1
ATOM 732 C CA . HIS A 1 92 ? 7.950 6.147 -23.601 1.00 96.75 92 HIS A CA 1
ATOM 733 C C . HIS A 1 92 ? 6.997 6.210 -22.396 1.00 96.75 92 HIS A C 1
ATOM 735 O O . HIS A 1 92 ? 6.330 7.223 -22.189 1.00 96.75 92 HIS A O 1
ATOM 741 N N . LEU A 1 93 ? 6.915 5.150 -21.591 1.00 94.75 93 LEU A N 1
ATOM 742 C CA . LEU A 1 93 ? 6.158 5.154 -20.340 1.00 94.75 93 LEU A CA 1
ATOM 743 C C . LEU A 1 93 ? 7.033 5.498 -19.138 1.00 94.75 93 LEU A C 1
ATOM 745 O O . LEU A 1 93 ? 8.231 5.267 -19.126 1.00 94.75 93 LEU A O 1
ATOM 749 N N . ASN A 1 94 ? 6.421 6.011 -18.075 1.00 93.50 94 ASN A N 1
ATOM 750 C CA . ASN A 1 94 ? 7.128 6.261 -16.823 1.00 93.50 94 ASN A CA 1
ATOM 751 C C . ASN A 1 94 ? 7.448 4.945 -16.084 1.00 93.50 94 ASN A C 1
ATOM 753 O O . ASN A 1 94 ? 6.525 4.186 -15.778 1.00 93.50 94 ASN A O 1
ATOM 757 N N . PHE A 1 95 ? 8.713 4.720 -15.710 1.00 95.62 95 PHE A N 1
ATOM 758 C CA . PHE A 1 95 ? 9.163 3.592 -14.879 1.00 95.62 95 PHE A CA 1
ATOM 759 C C . PHE A 1 95 ? 9.614 4.066 -13.486 1.00 95.62 95 PHE A C 1
ATOM 761 O O . PHE A 1 95 ? 10.796 4.159 -13.175 1.00 95.62 95 PHE A O 1
ATOM 768 N N . ALA A 1 96 ? 8.633 4.405 -12.649 1.00 95.12 96 ALA A N 1
ATOM 769 C CA . ALA A 1 96 ? 8.814 4.913 -11.283 1.00 95.12 96 ALA A CA 1
ATOM 770 C C . ALA A 1 96 ? 8.043 4.053 -10.256 1.00 95.12 96 ALA A C 1
ATOM 772 O O . ALA A 1 96 ? 7.131 3.330 -10.657 1.00 95.12 96 ALA A O 1
ATOM 773 N N . PRO A 1 97 ? 8.314 4.146 -8.940 1.00 94.12 97 PRO A N 1
ATOM 774 C CA . PRO A 1 97 ? 7.671 3.288 -7.931 1.00 94.12 97 PRO A CA 1
ATOM 775 C C . PRO A 1 97 ? 6.175 3.564 -7.682 1.00 94.12 97 PRO A C 1
ATOM 777 O O . PRO A 1 97 ? 5.481 2.741 -7.079 1.00 94.12 97 PRO A O 1
ATOM 780 N N . GLY A 1 98 ? 5.661 4.706 -8.146 1.00 93.88 98 GLY A N 1
ATOM 781 C CA . GLY A 1 98 ? 4.242 5.043 -8.043 1.00 93.88 98 GLY A CA 1
ATOM 782 C C . GLY A 1 98 ? 3.348 4.175 -8.937 1.00 93.88 98 GLY A C 1
ATOM 783 O O . GLY A 1 98 ? 3.780 3.659 -9.972 1.00 93.88 98 GLY A O 1
ATOM 784 N N . GLY A 1 99 ? 2.081 4.070 -8.560 1.00 89.44 99 GLY A N 1
ATOM 785 C CA . GLY A 1 99 ? 1.067 3.271 -9.239 1.00 89.44 99 GLY A CA 1
ATOM 786 C C . GLY A 1 99 ? -0.335 3.820 -8.988 1.00 89.44 99 GLY A C 1
ATOM 787 O O . GLY A 1 99 ? -0.500 4.879 -8.385 1.00 89.44 99 GLY A O 1
ATOM 788 N N . SER A 1 100 ? -1.334 3.094 -9.475 1.00 84.19 100 SER A N 1
ATOM 789 C CA . SER A 1 100 ? -2.759 3.362 -9.267 1.00 84.19 100 SER A CA 1
ATOM 790 C C . SER A 1 100 ? -3.412 2.106 -8.703 1.00 84.19 100 SER A C 1
ATOM 792 O O . SER A 1 100 ? -2.850 1.017 -8.837 1.00 84.19 100 SER A O 1
ATOM 794 N N . PHE A 1 101 ? -4.603 2.255 -8.120 1.00 70.12 101 PHE A N 1
ATOM 795 C CA . PHE A 1 101 ? -5.510 1.130 -7.918 1.00 70.12 101 PHE A CA 1
ATOM 796 C C . PHE A 1 101 ? -5.659 0.406 -9.261 1.00 70.12 101 PHE A C 1
ATOM 798 O O . PHE A 1 101 ? -5.980 1.051 -10.265 1.00 70.12 101 PHE A O 1
ATOM 805 N N . ALA A 1 102 ? -5.284 -0.871 -9.283 1.00 50.94 102 ALA A N 1
ATOM 806 C CA . ALA A 1 102 ? -5.486 -1.747 -10.429 1.00 50.94 102 ALA A CA 1
ATOM 807 C C . ALA A 1 102 ? -6.947 -2.197 -10.478 1.00 50.94 102 ALA A C 1
ATOM 809 O O . ALA A 1 102 ? -7.510 -2.444 -9.385 1.00 50.94 102 ALA A O 1
#

Solvent-accessible surface area (backbone atoms only — not comparable to full-atom values): 6539 Å² total; per-residue (Å²): 111,73,70,59,54,52,51,54,52,53,51,53,54,53,57,62,69,72,64,76,71,71,94,69,87,86,80,86,89,79,85,76,77,68,72,82,90,81,81,70,76,100,52,60,41,61,40,39,51,54,48,47,50,51,52,40,23,49,32,46,76,68,70,74,48,90,72,87,77,67,40,63,61,55,49,53,54,50,50,53,55,47,51,52,50,22,58,77,48,75,59,76,48,90,89,63,72,64,73,65,78,127

Sequence (102 aa):
MHKLTLIVVALFISVSLFSQKSVYTFTVVKENPITSVKNQASTSTCWSFSGVSFLESELLRKGKGTFDLSEMYIVRRNYEDKAEKYVRTHGHLNFAPGGSFA

Radius of gyration: 23.39 Å; Cα contacts (8 Å, |Δi|>4): 60; chains: 1; bounding box: 44×35×71 Å

Mean predicted aligned error: 9.07 Å

Secondary structure (DSSP, 8-state):
-HHHHHHHHHHHHHHHHTT---S-----S------PPP--GGG--HHHHHHHHHHHHHHHHTT-------HHHHHHHHHHHHHHHHHHTTT-S--SS-----

Nearest PDB structures (foldseek):
  5wdl-assembly1_B  TM=9.958E-01  e=1.815E-06  Parabacteroides distasonis ATCC 8503
  5wdk-assembly1_C  TM=9.913E-01  e=1.942E-06  Parabacteroides distasonis ATCC 8503
  5wdk-assembly1_B  TM=9.949E-01  e=2.379E-06  Parabacteroides distasonis ATCC 8503
  3pw3-assembly1_C  TM=9.953E-01  e=2.724E-06  Parabacteroides distasonis ATCC 8503
  5wdl-assembly1_A  TM=9.958E-01  e=2.724E-06  Parabacteroides distasonis ATCC 8503

Foldseek 3Di:
DVVVVVVVVVVVVVVVVPPPDDPDDDDDPDDADWDDDDDPDPQQLVQLVVLVRVVQSVCVVVVVDGDDDDSVVVLVVVLVVVVVVCVVVVNPDDNGSHDHND

pLDDT: mean 90.39, std 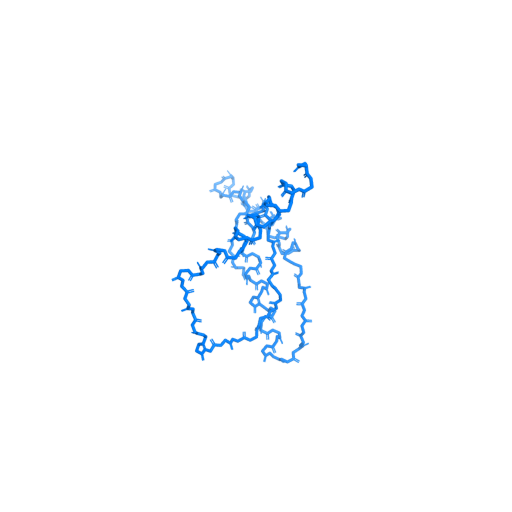12.01, range [50.94, 98.62]